Protein AF-A0A3D5MPT9-F1 (afdb_monomer)

Sequence (91 aa):
MAYFKDAAELYECIAGFFKEAARNEEMGPKIAASKLIITFEYSDPEAVITVDAKNPPPEGTYFNIIEGPTDLKPDVRMTMSADIAHRFWFG

Nearest PDB structures (foldseek):
  4nur-assembly1_A  TM=6.316E-01  e=1.119E-02  Pseudomonas sp. S9
  2cfz-assembly1_A  TM=5.682E-01  e=1.021E-01  Pseudomonas aeruginosa PAO1
  9e7f-assembly1_AO  TM=4.119E-01  e=6.309E-01  Pyrobaculum calidifontis JCM 11548
  6w9o-assembly1_A  TM=5.233E-01  e=1.786E+00  Wolbachia endosymbiont of Drosophila melanogaster
  7pwo-assembly1_k2  TM=4.094E-01  e=3.898E+00  Giardia lamblia ATCC 50803

Radius of gyration: 12.81 Å; Cα contacts (8 Å, |Δi|>4): 168; chains: 1; bounding box: 28×28×38 Å

Solvent-accessible surface area (backbone atoms only — not comparable to full-atom values): 5003 Å² total; per-residue (Å²): 124,76,80,46,93,40,42,66,56,40,42,60,52,57,50,42,52,51,53,51,41,18,57,31,85,73,55,11,58,62,52,27,70,65,48,41,28,37,34,41,41,30,37,73,42,70,41,33,42,31,41,29,21,59,70,45,53,97,71,88,38,40,32,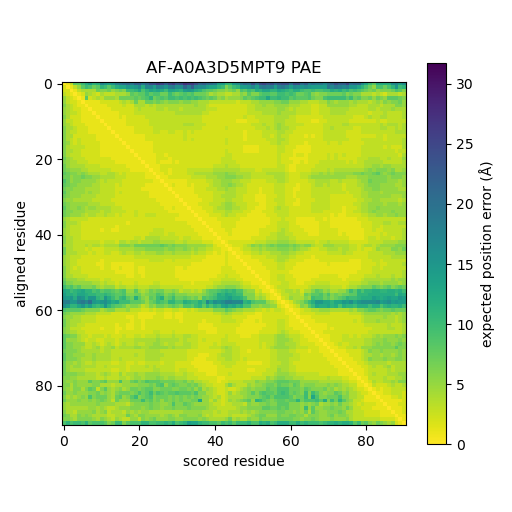41,78,43,78,46,89,71,89,73,78,57,78,40,80,46,76,47,43,38,58,54,48,51,44,70,79,75,101

Structure (mmCIF, N/CA/C/O backbone):
data_AF-A0A3D5MPT9-F1
#
_entry.id   AF-A0A3D5MPT9-F1
#
loop_
_atom_site.group_PDB
_atom_site.id
_atom_site.type_symbol
_atom_site.label_atom_id
_atom_site.label_alt_id
_atom_site.label_comp_id
_atom_site.label_asym_id
_atom_site.label_entity_id
_atom_site.label_seq_id
_atom_site.pdbx_PDB_ins_code
_atom_site.Cartn_x
_atom_site.Cartn_y
_atom_site.Cartn_z
_atom_site.occupancy
_atom_site.B_iso_or_equiv
_atom_site.auth_seq_id
_atom_site.auth_comp_id
_atom_site.auth_asym_id
_atom_site.auth_atom_id
_atom_site.pdbx_PDB_model_num
ATOM 1 N N . MET A 1 1 ? 7.734 3.103 -22.269 1.00 59.41 1 MET A N 1
ATOM 2 C CA . MET A 1 1 ? 8.971 3.763 -21.811 1.00 59.41 1 MET A CA 1
ATOM 3 C C . MET A 1 1 ? 8.893 3.603 -20.322 1.00 59.41 1 MET A C 1
ATOM 5 O O . MET A 1 1 ? 7.935 4.129 -19.780 1.00 59.41 1 MET A O 1
ATOM 9 N N . ALA A 1 2 ? 9.765 2.785 -19.733 1.00 69.50 2 ALA A N 1
ATOM 10 C CA . ALA A 1 2 ? 9.624 2.415 -18.331 1.00 69.50 2 ALA A CA 1
ATOM 11 C C . ALA A 1 2 ? 9.692 3.684 -17.471 1.00 69.50 2 ALA A C 1
ATOM 13 O O . ALA A 1 2 ? 10.709 4.380 -17.502 1.00 69.50 2 ALA A O 1
ATOM 14 N N . TYR A 1 3 ? 8.599 4.014 -16.782 1.00 77.00 3 TYR A N 1
ATOM 15 C CA . TYR A 1 3 ? 8.537 5.184 -15.897 1.00 77.00 3 TYR A CA 1
ATOM 16 C C . TYR A 1 3 ? 9.332 4.977 -14.607 1.00 77.00 3 TYR A C 1
ATOM 18 O O . TYR A 1 3 ? 9.713 5.953 -13.969 1.00 77.00 3 TYR A O 1
ATOM 26 N N . PHE A 1 4 ? 9.598 3.718 -14.253 1.00 82.50 4 PHE A N 1
ATOM 27 C CA . PHE A 1 4 ? 10.371 3.330 -13.083 1.00 82.50 4 PHE A CA 1
ATOM 28 C C . PHE A 1 4 ? 11.574 2.491 -13.510 1.00 82.50 4 PHE A C 1
ATOM 30 O O . PHE A 1 4 ? 11.465 1.587 -14.341 1.00 82.50 4 PHE A O 1
ATOM 37 N N . LYS A 1 5 ? 12.727 2.789 -12.924 1.00 81.62 5 LYS A N 1
ATOM 38 C CA . LYS A 1 5 ? 14.001 2.101 -13.104 1.00 81.62 5 LYS A CA 1
ATOM 39 C C . LYS A 1 5 ? 14.002 0.730 -12.433 1.00 81.62 5 LYS A C 1
ATOM 41 O O . LYS A 1 5 ? 14.556 -0.218 -12.985 1.00 81.62 5 LYS A O 1
ATOM 46 N N . ASP A 1 6 ? 13.426 0.637 -11.239 1.00 86.50 6 ASP A N 1
ATOM 47 C CA . ASP A 1 6 ? 13.367 -0.574 -10.426 1.00 86.50 6 ASP A CA 1
ATOM 48 C C . ASP A 1 6 ? 12.198 -0.520 -9.426 1.00 86.50 6 ASP A C 1
ATOM 50 O O . ASP A 1 6 ? 11.483 0.479 -9.314 1.00 86.50 6 ASP A O 1
ATOM 54 N N . ALA A 1 7 ? 11.960 -1.633 -8.726 1.00 89.06 7 ALA A N 1
ATOM 55 C CA . ALA A 1 7 ? 10.867 -1.736 -7.762 1.00 89.06 7 ALA A CA 1
ATOM 56 C C . ALA A 1 7 ? 11.020 -0.755 -6.586 1.00 89.06 7 ALA A C 1
ATOM 58 O O . ALA A 1 7 ? 10.014 -0.340 -6.019 1.00 89.06 7 ALA A O 1
ATOM 59 N N . ALA A 1 8 ? 12.251 -0.363 -6.229 1.00 90.88 8 ALA A N 1
ATOM 60 C CA . ALA A 1 8 ? 12.481 0.587 -5.146 1.00 90.88 8 ALA A CA 1
ATOM 61 C C . ALA A 1 8 ? 11.970 1.981 -5.532 1.00 90.88 8 ALA A C 1
ATOM 63 O O . ALA A 1 8 ? 11.221 2.577 -4.763 1.00 90.88 8 ALA A O 1
ATOM 64 N N . GLU A 1 9 ? 12.270 2.451 -6.747 1.00 89.31 9 GLU A N 1
ATOM 65 C CA . GLU A 1 9 ? 11.735 3.723 -7.255 1.00 89.31 9 GLU A CA 1
ATOM 66 C C . GLU A 1 9 ? 10.199 3.697 -7.370 1.00 89.31 9 GLU A C 1
ATOM 68 O O . GLU A 1 9 ? 9.522 4.681 -7.056 1.00 89.31 9 GLU A O 1
ATOM 73 N N . LEU A 1 10 ? 9.620 2.551 -7.747 1.00 90.88 10 LEU A N 1
ATOM 74 C CA . LEU A 1 10 ? 8.168 2.365 -7.752 1.00 90.88 10 LEU A CA 1
ATOM 75 C C . LEU A 1 10 ? 7.578 2.491 -6.343 1.00 90.88 10 LEU A C 1
ATOM 77 O O . LEU A 1 10 ? 6.588 3.203 -6.170 1.00 90.88 10 LEU A O 1
ATOM 81 N N . TYR A 1 11 ? 8.163 1.838 -5.336 1.00 93.00 11 TYR A N 1
ATOM 82 C CA . TYR A 1 11 ? 7.695 1.955 -3.953 1.00 93.00 11 TYR A CA 1
ATOM 83 C C . TYR A 1 11 ? 7.842 3.381 -3.421 1.00 93.00 11 TYR A C 1
ATOM 85 O O . TYR A 1 11 ? 6.885 3.916 -2.860 1.00 93.00 11 TYR A O 1
ATOM 93 N N . GLU A 1 12 ? 8.983 4.034 -3.645 1.00 92.38 12 GLU A N 1
ATOM 94 C CA . GLU A 1 12 ? 9.192 5.430 -3.246 1.00 92.38 12 GLU A CA 1
ATOM 95 C C . GLU A 1 12 ? 8.103 6.348 -3.811 1.00 92.38 12 GLU A C 1
ATOM 97 O O . GLU A 1 12 ? 7.552 7.177 -3.087 1.00 92.38 12 GLU A O 1
ATOM 102 N N . CYS A 1 13 ? 7.734 6.154 -5.078 1.00 91.56 13 CYS A N 1
ATOM 103 C CA . CYS A 1 13 ? 6.712 6.954 -5.736 1.00 91.56 13 CYS A CA 1
ATOM 104 C C . CYS A 1 13 ? 5.282 6.553 -5.327 1.00 91.56 13 CYS A C 1
ATOM 106 O O . CYS A 1 13 ? 4.547 7.348 -4.736 1.00 91.56 13 CYS A O 1
ATOM 108 N N . ILE A 1 14 ? 4.865 5.320 -5.629 1.00 92.06 14 ILE A N 1
ATOM 109 C CA . ILE A 1 14 ? 3.475 4.873 -5.472 1.00 92.06 14 ILE A CA 1
ATOM 110 C C . ILE A 1 14 ? 3.146 4.594 -4.002 1.00 92.06 14 ILE A C 1
ATOM 112 O O . ILE A 1 14 ? 2.111 5.047 -3.510 1.00 92.06 14 ILE A O 1
ATOM 116 N N . ALA A 1 15 ? 4.007 3.880 -3.268 1.00 92.62 15 ALA A N 1
ATOM 117 C CA . ALA A 1 15 ? 3.762 3.659 -1.841 1.00 92.62 15 ALA A CA 1
ATOM 118 C C . ALA A 1 15 ? 3.899 4.974 -1.063 1.00 92.62 15 ALA A C 1
ATOM 120 O O . ALA A 1 15 ? 3.135 5.204 -0.128 1.00 92.62 15 ALA A O 1
ATOM 121 N N . GLY A 1 16 ? 4.802 5.869 -1.485 1.00 93.31 16 GLY A N 1
ATOM 122 C CA . GLY A 1 16 ? 4.891 7.241 -0.980 1.00 93.31 16 GLY A CA 1
ATOM 123 C C . GLY A 1 16 ? 3.573 8.006 -1.117 1.00 93.31 16 GLY A C 1
ATOM 124 O O . GLY A 1 16 ? 3.061 8.519 -0.122 1.00 93.31 16 GLY A O 1
ATOM 125 N N . PHE A 1 17 ? 2.965 8.001 -2.308 1.00 93.88 17 PHE A N 1
ATOM 126 C CA . PHE A 1 17 ? 1.643 8.595 -2.537 1.00 93.88 17 PHE A CA 1
ATOM 127 C C . PHE A 1 17 ? 0.587 8.054 -1.563 1.00 93.88 17 PHE A C 1
ATOM 129 O O . PHE A 1 17 ? -0.117 8.828 -0.911 1.00 93.88 17 PHE A O 1
ATOM 136 N N . PHE A 1 18 ? 0.505 6.732 -1.404 1.00 94.25 18 PHE A N 1
ATOM 137 C CA . PHE A 1 18 ? -0.461 6.137 -0.486 1.00 94.25 18 PHE A CA 1
ATOM 138 C C . PHE A 1 18 ? -0.178 6.451 0.988 1.00 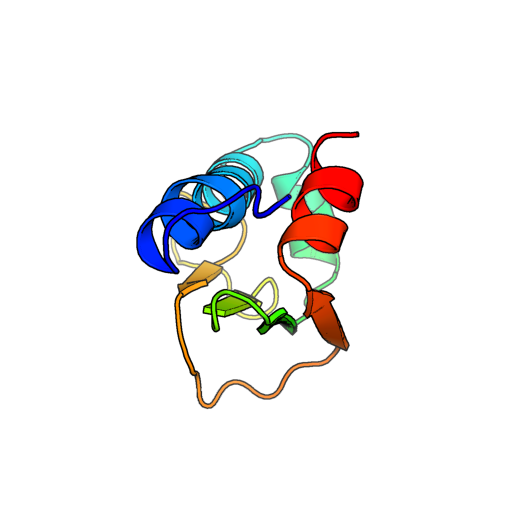94.25 18 PHE A C 1
ATOM 140 O O . PHE A 1 18 ? -1.122 6.643 1.752 1.00 94.25 18 PHE A O 1
ATOM 147 N N . LYS A 1 19 ? 1.091 6.533 1.402 1.00 94.31 19 LYS A N 1
ATOM 148 C CA . LYS A 1 19 ? 1.473 6.936 2.767 1.00 94.31 19 LYS A CA 1
ATOM 149 C C . LYS A 1 19 ? 1.050 8.374 3.065 1.00 94.31 19 LYS A C 1
ATOM 151 O O . LYS A 1 19 ? 0.577 8.647 4.166 1.00 94.31 19 LYS A O 1
ATOM 156 N N . GLU A 1 20 ? 1.159 9.274 2.092 1.00 94.38 20 GLU A N 1
ATOM 157 C CA . GLU A 1 20 ? 0.665 10.646 2.235 1.00 94.38 20 GLU A CA 1
ATOM 158 C C . GLU A 1 20 ? -0.868 10.693 2.266 1.00 94.38 20 GLU A C 1
ATOM 160 O O . GLU A 1 20 ? -1.454 11.357 3.124 1.00 94.38 20 GLU A O 1
ATOM 165 N N . ALA A 1 21 ? -1.543 9.901 1.425 1.00 93.75 21 ALA A N 1
ATOM 166 C CA . ALA A 1 21 ? -2.995 9.740 1.494 1.00 93.75 21 ALA A CA 1
ATOM 167 C C . ALA A 1 21 ? -3.456 9.185 2.857 1.00 93.75 21 ALA A C 1
ATOM 169 O O . ALA A 1 21 ? -4.491 9.607 3.374 1.00 93.75 21 ALA A O 1
ATOM 170 N N . ALA A 1 22 ? -2.666 8.300 3.475 1.00 94.69 22 ALA A N 1
ATOM 171 C CA . ALA A 1 22 ? -2.937 7.730 4.795 1.00 94.69 22 ALA A CA 1
ATOM 172 C C . ALA A 1 22 ? -2.860 8.757 5.931 1.00 94.69 22 ALA A C 1
ATOM 174 O O . ALA A 1 22 ? -3.399 8.505 7.005 1.00 94.69 22 ALA A O 1
ATOM 175 N N . ARG A 1 23 ? -2.210 9.906 5.723 1.00 94.44 23 ARG A N 1
ATOM 176 C CA . ARG A 1 23 ? -2.120 11.012 6.695 1.00 94.44 23 ARG A CA 1
ATOM 177 C C . ARG A 1 23 ? -3.080 12.154 6.384 1.00 94.44 23 ARG A C 1
ATOM 179 O O . ARG A 1 23 ? -3.306 13.015 7.227 1.00 94.44 23 ARG A O 1
ATOM 186 N N . ASN A 1 24 ? -3.638 12.178 5.179 1.00 95.31 24 ASN A N 1
ATOM 187 C CA . ASN A 1 24 ? -4.488 13.262 4.723 1.00 95.31 24 ASN A CA 1
ATOM 188 C C . ASN A 1 24 ? -5.851 13.244 5.437 1.00 95.31 24 ASN A C 1
ATOM 190 O O . ASN A 1 24 ? -6.570 12.248 5.393 1.00 95.31 24 ASN A O 1
ATOM 194 N N . GLU A 1 25 ? -6.229 14.365 6.052 1.00 94.00 25 GLU A N 1
ATOM 195 C CA . GLU A 1 25 ? -7.462 14.494 6.844 1.00 94.00 25 GLU A CA 1
ATOM 196 C C . GLU A 1 25 ? -8.754 14.417 6.019 1.00 94.00 25 GLU A C 1
ATOM 198 O O . GLU A 1 25 ? -9.819 14.161 6.573 1.00 94.00 25 GLU A O 1
ATOM 203 N N . GLU A 1 26 ? -8.691 14.601 4.698 1.00 92.94 26 GLU A N 1
ATOM 204 C CA . GLU A 1 26 ? -9.866 14.508 3.832 1.00 92.94 26 GLU A CA 1
ATOM 205 C C . GLU A 1 26 ? -9.994 13.130 3.164 1.00 92.94 26 GLU A C 1
ATOM 207 O O . GLU A 1 26 ? -11.076 12.537 3.137 1.00 92.94 26 GLU A O 1
ATOM 212 N N . MET A 1 27 ? -8.897 12.613 2.605 1.00 91.81 27 MET A N 1
ATOM 213 C CA . MET A 1 27 ? -8.878 11.330 1.893 1.00 91.81 27 MET A CA 1
ATOM 214 C C . MET A 1 27 ? -8.818 10.142 2.851 1.00 91.81 27 MET A C 1
ATOM 216 O O . MET A 1 27 ? -9.526 9.153 2.653 1.00 91.81 27 MET A O 1
ATOM 220 N N . GLY A 1 28 ? -8.010 10.253 3.905 1.00 93.06 28 GLY A N 1
ATOM 221 C CA . GLY A 1 28 ? -7.769 9.199 4.880 1.00 93.06 28 GLY A CA 1
ATOM 222 C C . GLY A 1 28 ? -9.050 8.624 5.487 1.00 93.06 28 GLY A C 1
ATOM 223 O O . GLY A 1 28 ? -9.280 7.419 5.349 1.00 93.06 28 GLY A O 1
ATOM 224 N N . PRO A 1 29 ? -9.943 9.454 6.065 1.00 94.44 29 PRO A N 1
ATOM 225 C CA . PRO A 1 29 ? -11.209 8.981 6.620 1.00 94.44 29 PRO A CA 1
ATOM 226 C C . PRO A 1 29 ? -12.114 8.292 5.593 1.00 94.44 29 PRO A C 1
ATOM 228 O O . PRO A 1 29 ? -12.775 7.307 5.922 1.00 94.44 29 PRO A O 1
ATOM 231 N N . LYS A 1 30 ? -12.141 8.773 4.341 1.00 93.69 30 LYS A N 1
ATOM 232 C CA . LYS A 1 30 ? -12.965 8.186 3.269 1.00 93.69 30 LYS A CA 1
ATOM 233 C C . LYS A 1 30 ? -12.476 6.783 2.903 1.00 93.69 30 LYS A C 1
ATOM 235 O O . LYS A 1 30 ? -13.290 5.875 2.746 1.00 93.69 30 LYS A O 1
ATOM 240 N N . ILE A 1 31 ? -11.159 6.592 2.809 1.00 93.19 31 ILE A N 1
ATOM 241 C CA . ILE A 1 31 ? -10.554 5.284 2.526 1.00 93.19 31 ILE A CA 1
ATOM 242 C C . ILE A 1 31 ? -10.735 4.346 3.726 1.00 93.19 31 ILE A C 1
ATOM 244 O O . ILE A 1 31 ? -11.198 3.219 3.546 1.00 93.19 31 ILE A O 1
ATOM 248 N N . ALA A 1 32 ? -10.470 4.815 4.949 1.00 94.00 32 ALA A N 1
ATOM 249 C CA . ALA A 1 32 ? -10.670 4.046 6.181 1.00 94.00 32 ALA A CA 1
ATOM 250 C C . ALA A 1 32 ? -12.118 3.550 6.342 1.00 94.00 32 ALA A C 1
ATOM 252 O O . ALA A 1 32 ? -12.357 2.413 6.748 1.00 94.00 32 ALA A O 1
ATOM 253 N N . ALA A 1 33 ? -13.102 4.370 5.955 1.00 94.88 33 ALA A N 1
ATOM 254 C CA . ALA A 1 33 ? -14.513 4.001 6.013 1.00 94.88 33 ALA A CA 1
ATOM 255 C C . ALA A 1 33 ? -14.870 2.788 5.133 1.00 94.88 33 ALA A C 1
ATOM 257 O O . ALA A 1 33 ? -15.843 2.095 5.437 1.00 94.88 33 ALA A O 1
ATOM 258 N N . SER A 1 34 ? -14.090 2.498 4.083 1.00 95.31 34 SER A N 1
ATOM 259 C CA . SER A 1 34 ? -14.318 1.336 3.213 1.00 95.31 34 SER A CA 1
ATOM 260 C C . SER A 1 34 ? -14.077 -0.004 3.915 1.00 95.31 34 SER A C 1
ATOM 262 O O . SER A 1 34 ? -14.724 -0.992 3.570 1.00 95.31 34 SER A O 1
ATOM 264 N N . LYS A 1 35 ? -13.167 -0.045 4.903 1.00 95.50 35 LYS A N 1
ATOM 265 C CA . LYS A 1 35 ? -12.718 -1.267 5.599 1.00 95.50 35 LYS A CA 1
ATOM 266 C C . LYS A 1 35 ? -12.250 -2.388 4.658 1.00 95.50 35 LYS A C 1
ATOM 268 O O . LYS A 1 35 ? -12.392 -3.568 4.987 1.00 95.50 35 LYS A O 1
ATOM 273 N N . LEU A 1 36 ? -11.719 -2.017 3.494 1.00 96.50 36 LEU A N 1
ATOM 274 C CA . LEU A 1 36 ? -11.207 -2.948 2.493 1.00 96.50 36 LEU A CA 1
ATOM 275 C C . LEU A 1 36 ? -9.705 -3.185 2.663 1.00 96.50 36 LEU A C 1
ATOM 277 O O . LEU A 1 36 ? -8.955 -2.286 3.047 1.00 96.50 36 LEU A O 1
ATOM 281 N N . ILE A 1 37 ? -9.274 -4.387 2.294 1.00 97.62 37 ILE A N 1
ATOM 282 C CA . ILE A 1 37 ? -7.879 -4.700 1.987 1.00 97.62 37 ILE A CA 1
ATOM 283 C C . ILE A 1 37 ? -7.733 -4.716 0.463 1.00 97.62 37 ILE A C 1
ATOM 285 O O . ILE A 1 37 ? -8.351 -5.543 -0.212 1.00 97.62 37 ILE A O 1
ATOM 289 N N . ILE A 1 38 ? -6.934 -3.802 -0.084 1.00 96.88 38 ILE A N 1
ATOM 290 C CA . ILE A 1 38 ? -6.698 -3.682 -1.528 1.00 96.88 38 ILE A CA 1
ATOM 291 C C . ILE A 1 38 ? -5.237 -4.006 -1.814 1.00 96.88 38 ILE A C 1
ATOM 293 O O . ILE A 1 38 ? -4.352 -3.341 -1.285 1.00 96.88 38 ILE A O 1
ATOM 297 N N . THR A 1 39 ? -4.979 -4.983 -2.679 1.00 97.69 39 THR A N 1
ATOM 298 C CA . THR A 1 39 ? -3.623 -5.320 -3.128 1.00 97.69 39 THR A CA 1
ATOM 299 C C . THR A 1 39 ? -3.437 -4.924 -4.586 1.00 97.69 39 THR A C 1
ATOM 301 O O . THR A 1 39 ? -4.189 -5.352 -5.463 1.00 97.69 39 THR A O 1
ATOM 304 N N . PHE A 1 40 ? -2.413 -4.116 -4.830 1.00 96.00 40 PHE A N 1
ATOM 305 C CA . PHE A 1 40 ? -1.935 -3.725 -6.145 1.00 96.00 40 PHE A CA 1
ATOM 306 C C . PHE A 1 40 ? -0.709 -4.560 -6.497 1.00 96.00 40 PHE A C 1
ATOM 308 O O . PHE A 1 40 ? 0.289 -4.525 -5.780 1.00 96.00 40 PHE A O 1
ATOM 315 N N . GLU A 1 41 ? -0.792 -5.298 -7.596 1.00 95.31 41 GLU A N 1
ATOM 316 C CA . GLU A 1 41 ? 0.297 -6.103 -8.145 1.00 95.31 41 GLU A CA 1
ATOM 317 C C . GLU A 1 41 ? 0.779 -5.444 -9.438 1.00 95.31 41 GLU A C 1
ATOM 319 O O . GLU A 1 41 ? 0.033 -5.337 -10.418 1.00 95.31 41 GLU A O 1
ATOM 324 N N . TYR A 1 42 ? 2.024 -4.977 -9.419 1.00 93.50 42 TYR A N 1
ATOM 325 C CA . TYR A 1 42 ? 2.667 -4.318 -10.543 1.00 93.50 42 TYR A CA 1
ATOM 326 C C . TYR A 1 42 ? 3.641 -5.253 -11.249 1.00 93.50 42 TYR A C 1
ATOM 328 O O . TYR A 1 42 ? 4.346 -6.027 -10.600 1.00 93.50 42 TYR A O 1
ATOM 336 N N . SER A 1 43 ? 3.681 -5.159 -12.578 1.00 91.38 43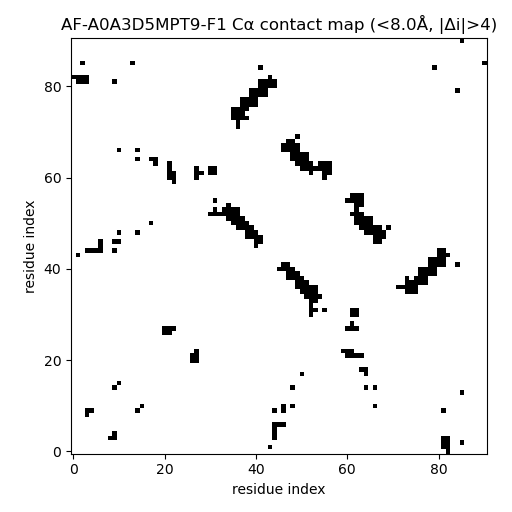 SER A N 1
ATOM 337 C CA . SER A 1 43 ? 4.719 -5.770 -13.411 1.00 91.38 43 SER A CA 1
ATOM 338 C C . SER A 1 43 ? 5.606 -4.699 -14.045 1.00 91.38 43 SER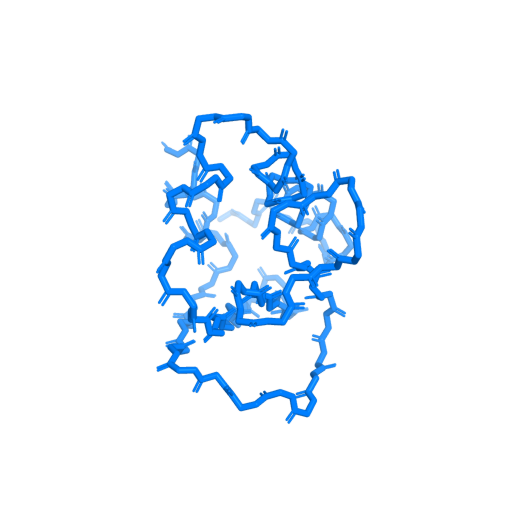 A C 1
ATOM 340 O O . SER A 1 43 ? 5.146 -3.586 -14.312 1.00 91.38 43 SER A O 1
ATOM 342 N N . ASP A 1 44 ? 6.855 -5.065 -14.334 1.00 86.44 44 ASP A N 1
ATOM 343 C CA . ASP A 1 44 ? 7.825 -4.234 -15.058 1.00 86.44 44 ASP A CA 1
ATOM 344 C C . ASP A 1 44 ? 8.048 -2.838 -14.436 1.00 86.44 44 ASP A C 1
ATOM 346 O O . ASP A 1 44 ? 7.762 -1.827 -15.084 1.00 86.44 44 ASP A O 1
ATOM 350 N N . PRO A 1 45 ? 8.571 -2.735 -13.197 1.00 89.00 45 PRO A N 1
ATOM 351 C CA . PRO A 1 45 ? 9.143 -3.790 -12.345 1.00 89.00 45 PRO A CA 1
ATOM 352 C C . PRO A 1 45 ? 8.117 -4.522 -11.459 1.00 89.00 45 PRO A C 1
ATOM 354 O O . PRO A 1 45 ? 7.036 -4.007 -11.182 1.00 89.00 45 PRO A O 1
ATOM 357 N N . GLU A 1 46 ? 8.472 -5.725 -10.986 1.00 91.62 46 GLU A N 1
ATOM 358 C CA . GLU A 1 46 ? 7.643 -6.480 -10.035 1.00 91.62 46 GLU A CA 1
ATOM 359 C C . GLU A 1 46 ? 7.578 -5.774 -8.676 1.00 91.62 46 GLU A C 1
ATOM 361 O O . GLU A 1 46 ? 8.594 -5.593 -8.001 1.00 91.62 46 GLU A O 1
ATOM 366 N N . ALA A 1 47 ? 6.372 -5.396 -8.261 1.00 94.00 47 ALA A N 1
ATOM 367 C CA . ALA A 1 47 ? 6.126 -4.792 -6.960 1.00 94.00 47 ALA A CA 1
ATOM 368 C C . ALA A 1 47 ? 4.712 -5.112 -6.473 1.00 94.00 47 ALA A C 1
ATOM 370 O O . ALA A 1 47 ? 3.786 -5.270 -7.266 1.00 94.00 47 ALA A O 1
ATOM 371 N N . VAL A 1 48 ? 4.531 -5.179 -5.157 1.00 96.38 48 VAL A N 1
ATOM 372 C CA . VAL A 1 48 ? 3.229 -5.426 -4.533 1.00 96.38 48 VAL A CA 1
ATOM 373 C C . VAL A 1 48 ? 3.000 -4.381 -3.456 1.00 96.38 48 VAL A C 1
ATOM 375 O O . VAL A 1 48 ? 3.830 -4.222 -2.569 1.00 96.38 48 VAL A O 1
ATOM 378 N N . ILE A 1 49 ? 1.883 -3.662 -3.518 1.00 97.06 49 ILE A N 1
ATOM 379 C CA . ILE A 1 49 ? 1.491 -2.689 -2.492 1.00 97.06 49 ILE A CA 1
ATOM 380 C C . ILE A 1 49 ? 0.123 -3.085 -1.961 1.00 97.06 49 ILE A C 1
ATOM 382 O O . ILE A 1 49 ? -0.825 -3.211 -2.731 1.00 97.06 49 ILE A O 1
ATOM 386 N N . THR A 1 50 ? -0.000 -3.249 -0.647 1.00 97.75 50 THR A N 1
ATOM 387 C CA . THR A 1 50 ? -1.288 -3.512 0.001 1.00 97.75 50 THR A CA 1
ATOM 388 C C . THR A 1 50 ? -1.719 -2.324 0.851 1.00 97.75 50 THR A C 1
ATOM 390 O O . THR A 1 50 ? -0.986 -1.885 1.735 1.00 97.75 50 THR A O 1
ATOM 393 N N . VAL A 1 51 ? -2.924 -1.824 0.581 1.00 96.81 51 VAL A N 1
ATOM 394 C CA . VAL A 1 51 ? -3.649 -0.839 1.387 1.00 96.81 51 VAL A CA 1
ATOM 395 C C . VAL A 1 51 ? -4.578 -1.600 2.328 1.00 96.81 51 VAL A C 1
ATOM 397 O O . VAL A 1 51 ? -5.539 -2.220 1.874 1.00 96.81 51 VAL A O 1
ATOM 400 N N . ASP A 1 52 ? -4.309 -1.558 3.631 1.00 97.00 52 ASP A N 1
ATOM 401 C CA . ASP A 1 52 ? -5.164 -2.161 4.657 1.00 97.00 52 ASP A CA 1
ATOM 402 C C . ASP A 1 52 ? -5.909 -1.070 5.435 1.00 97.00 52 ASP A C 1
ATOM 404 O O . ASP A 1 52 ? -5.400 -0.493 6.400 1.00 97.00 52 ASP A O 1
ATOM 408 N N . ALA A 1 53 ? -7.141 -0.804 4.998 1.00 96.00 53 ALA A N 1
ATOM 409 C CA . ALA A 1 53 ? -8.088 0.076 5.678 1.00 96.00 53 ALA A CA 1
ATOM 410 C C . ALA A 1 53 ? -8.961 -0.665 6.706 1.00 96.00 53 ALA A C 1
ATOM 412 O O . ALA A 1 53 ? -9.823 -0.061 7.346 1.00 96.00 53 ALA A O 1
ATOM 413 N N . LYS A 1 54 ? -8.782 -1.981 6.853 1.00 94.62 54 LYS A N 1
ATOM 414 C CA . LYS A 1 54 ? -9.584 -2.841 7.726 1.00 94.62 54 LYS A CA 1
ATOM 415 C C . LYS A 1 54 ? -8.994 -2.935 9.127 1.00 94.62 54 LYS A C 1
ATOM 417 O O . LYS A 1 54 ? -9.755 -2.957 10.093 1.00 94.62 54 LYS A O 1
ATOM 422 N N . ASN A 1 55 ? -7.666 -2.948 9.228 1.00 91.56 55 ASN A N 1
ATOM 423 C CA . ASN A 1 55 ? -6.929 -2.996 10.489 1.00 91.56 55 ASN A CA 1
ATOM 424 C C . ASN A 1 55 ? -6.050 -1.743 10.658 1.00 91.56 55 ASN A C 1
ATOM 426 O O . ASN A 1 55 ? -4.828 -1.869 10.677 1.00 91.56 55 ASN A O 1
ATOM 430 N N . PRO A 1 56 ? -6.626 -0.529 10.747 1.00 83.88 56 PRO A N 1
ATOM 431 C CA . PRO A 1 56 ? -5.838 0.698 10.829 1.00 83.88 56 PRO A CA 1
ATOM 432 C C . PRO A 1 56 ? -4.905 0.699 12.055 1.00 83.88 56 PRO A C 1
ATOM 434 O O . PRO A 1 56 ? -5.219 0.069 13.073 1.00 83.88 56 PRO A O 1
ATOM 437 N N . PRO A 1 57 ? -3.753 1.386 11.976 1.00 84.81 57 PRO A N 1
ATOM 438 C CA . PRO A 1 57 ? -2.790 1.416 13.068 1.00 84.81 57 PRO A CA 1
ATOM 439 C C . PRO A 1 57 ? -3.327 2.218 14.266 1.00 84.81 57 PRO A C 1
ATOM 441 O O . PRO A 1 57 ? -4.250 3.017 14.107 1.00 84.81 57 PRO A O 1
ATOM 444 N N . PRO A 1 58 ? -2.749 2.035 15.471 1.00 72.94 58 PRO A N 1
ATOM 445 C CA . PRO A 1 58 ? -3.262 2.659 16.690 1.00 72.94 58 PRO A CA 1
ATOM 446 C C . PRO A 1 58 ? -3.303 4.192 16.637 1.00 72.94 58 PRO A C 1
ATOM 448 O O . PRO A 1 58 ? -4.267 4.770 17.123 1.00 72.94 58 PRO A O 1
ATOM 451 N N . GLU A 1 59 ? -2.296 4.844 16.037 1.00 79.69 59 GLU A N 1
ATOM 452 C CA . GLU A 1 59 ? -2.232 6.306 15.879 1.00 79.69 59 GLU A CA 1
ATOM 453 C C . GLU A 1 59 ? -1.408 6.718 14.639 1.00 79.69 59 GLU A C 1
ATOM 455 O O . GLU A 1 59 ? -0.528 5.989 14.178 1.00 79.69 59 GLU A O 1
ATOM 460 N N . GLY A 1 60 ? -1.674 7.920 14.108 1.00 80.56 60 GLY A N 1
ATOM 461 C CA . GLY A 1 60 ? -0.817 8.619 13.138 1.00 80.56 60 GLY A CA 1
ATOM 462 C C . GLY A 1 60 ? -1.166 8.458 11.653 1.00 80.56 60 GLY A C 1
ATOM 463 O O . GLY A 1 60 ? -0.742 9.287 10.850 1.00 80.56 60 GLY A O 1
ATOM 464 N N . THR A 1 61 ? -1.946 7.445 11.269 1.00 92.56 61 THR A N 1
ATOM 465 C CA . THR A 1 61 ? -2.474 7.281 9.899 1.00 92.56 61 THR A CA 1
ATOM 466 C C . THR A 1 61 ? -3.850 6.615 9.919 1.00 92.56 61 THR A C 1
ATOM 468 O O . THR A 1 61 ? -4.196 5.918 10.869 1.00 92.56 61 THR A O 1
ATOM 471 N N . TYR A 1 62 ? -4.641 6.827 8.870 1.00 94.75 62 TYR A N 1
ATOM 472 C CA . TYR A 1 62 ? -6.002 6.307 8.739 1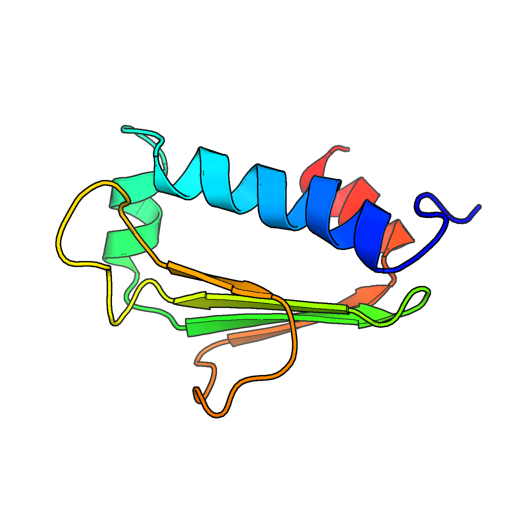.00 94.75 62 TYR A CA 1
ATOM 473 C C . TYR A 1 62 ? -6.065 4.848 8.248 1.00 94.75 62 TYR A C 1
ATOM 475 O O . TYR A 1 62 ? -7.098 4.202 8.404 1.00 94.75 62 TYR A O 1
ATOM 483 N N . PHE A 1 63 ? -4.995 4.327 7.642 1.00 95.50 63 PHE A N 1
ATOM 484 C CA . PHE A 1 63 ? -4.878 2.957 7.123 1.00 95.50 63 PHE A CA 1
ATOM 485 C C . PHE A 1 63 ? -3.400 2.569 6.963 1.00 95.50 63 PHE A C 1
ATOM 487 O O . PHE A 1 63 ? -2.535 3.444 6.913 1.00 95.50 63 PHE A O 1
ATOM 494 N N . ASN A 1 64 ? -3.100 1.270 6.857 1.00 95.12 64 ASN A N 1
ATOM 495 C CA . ASN A 1 64 ? -1.727 0.790 6.671 1.00 95.12 64 ASN A CA 1
ATOM 496 C C . ASN A 1 64 ? -1.365 0.642 5.197 1.00 95.12 64 ASN A C 1
ATOM 498 O O . ASN A 1 64 ? -2.197 0.241 4.384 1.00 95.12 64 ASN A O 1
ATOM 502 N N . ILE A 1 65 ? -0.086 0.870 4.898 1.00 9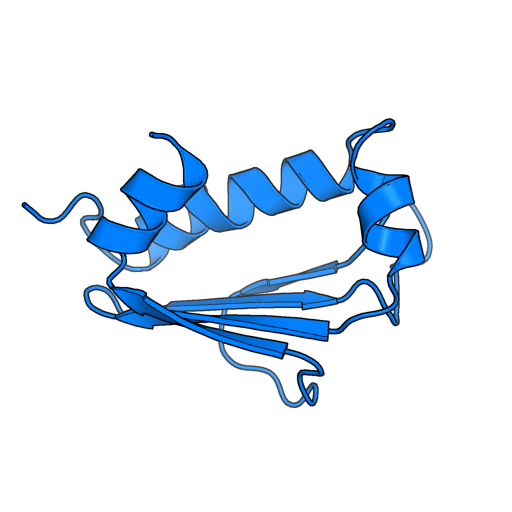5.75 65 ILE A N 1
ATOM 503 C CA . ILE A 1 65 ? 0.535 0.554 3.613 1.00 95.75 65 ILE A CA 1
ATOM 504 C C . ILE A 1 65 ? 1.623 -0.484 3.837 1.00 95.75 65 ILE A C 1
ATOM 506 O O . ILE A 1 65 ? 2.541 -0.262 4.625 1.00 95.75 65 ILE A O 1
ATOM 510 N N . ILE A 1 66 ? 1.504 -1.611 3.144 1.00 95.81 66 ILE A N 1
ATOM 511 C CA . 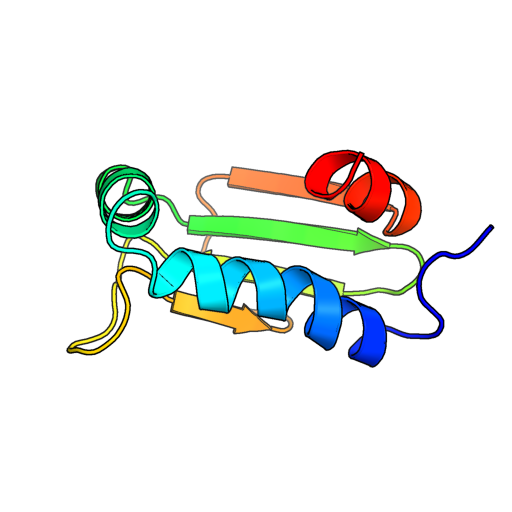ILE A 1 66 ? 2.462 -2.712 3.178 1.00 95.81 66 ILE A CA 1
ATOM 512 C C . ILE A 1 66 ? 3.116 -2.801 1.804 1.00 95.81 66 ILE A C 1
ATOM 514 O O . ILE A 1 66 ? 2.428 -2.919 0.791 1.00 95.81 66 ILE A O 1
ATOM 518 N N . GLU A 1 67 ? 4.441 -2.738 1.785 1.00 95.94 67 GLU A N 1
ATOM 519 C CA . GLU A 1 67 ? 5.256 -2.949 0.592 1.00 95.94 67 GLU A CA 1
ATOM 520 C C . GLU A 1 67 ? 5.723 -4.404 0.552 1.00 95.94 67 GLU A C 1
ATOM 522 O O . GLU A 1 67 ? 6.175 -4.952 1.559 1.00 95.94 67 GLU A O 1
ATOM 527 N N . GLY A 1 68 ? 5.624 -5.027 -0.616 1.00 94.69 68 GLY A N 1
ATOM 528 C CA . GLY A 1 68 ? 5.947 -6.430 -0.820 1.00 94.69 68 GLY A CA 1
ATOM 529 C C . GLY A 1 68 ? 4.796 -7.398 -0.504 1.00 94.69 68 GLY A C 1
ATOM 530 O O . GLY A 1 68 ? 3.656 -6.993 -0.254 1.00 94.69 68 GLY A O 1
ATOM 531 N N . PRO A 1 69 ? 5.080 -8.710 -0.579 1.00 93.31 69 PRO A N 1
ATOM 532 C CA . PRO A 1 69 ? 4.089 -9.754 -0.355 1.00 93.31 69 PRO A CA 1
ATOM 533 C C . PRO A 1 69 ? 3.605 -9.780 1.100 1.00 93.31 69 PRO A C 1
ATOM 535 O O . PRO A 1 69 ? 4.356 -9.507 2.035 1.00 93.31 69 PRO A O 1
ATOM 538 N N . THR A 1 70 ? 2.342 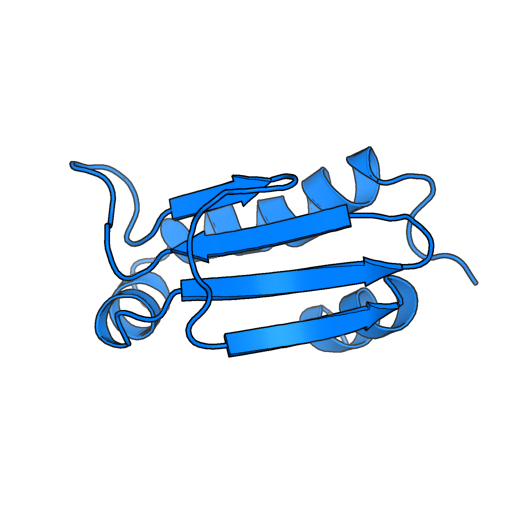-10.154 1.291 1.00 94.56 70 THR A N 1
ATOM 539 C CA . THR A 1 70 ? 1.702 -10.269 2.605 1.00 94.56 70 THR A CA 1
ATOM 540 C C . THR A 1 70 ? 0.708 -11.428 2.622 1.00 94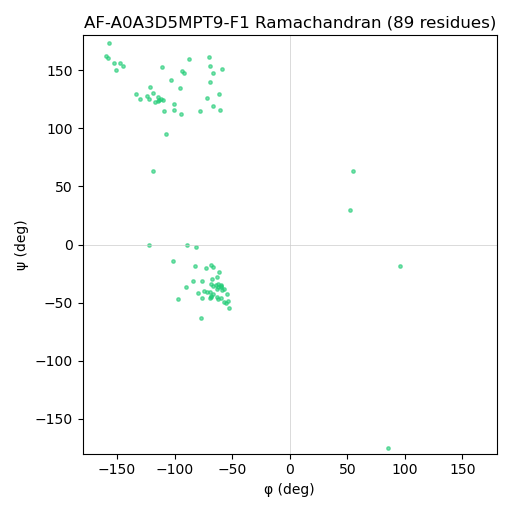.56 70 THR A C 1
ATOM 542 O O . THR A 1 70 ? 0.142 -11.777 1.586 1.00 94.56 70 THR A O 1
ATOM 545 N N . ASP A 1 71 ? 0.470 -11.996 3.804 1.00 94.44 71 ASP A N 1
ATOM 546 C CA . ASP A 1 71 ? -0.535 -13.043 4.025 1.00 94.44 71 ASP A CA 1
ATOM 547 C C . ASP A 1 71 ? -1.956 -12.479 4.196 1.00 94.44 71 ASP A C 1
ATOM 549 O O . ASP A 1 71 ? -2.922 -13.233 4.360 1.00 94.44 71 ASP A O 1
ATOM 553 N N . LEU A 1 72 ? -2.116 -11.149 4.172 1.00 94.56 72 LEU A N 1
ATOM 554 C CA . LEU A 1 72 ? -3.435 -10.529 4.197 1.00 94.56 72 LEU A CA 1
ATOM 555 C C . LEU A 1 72 ? -4.243 -10.956 2.971 1.00 94.56 72 LEU A C 1
ATOM 557 O O . LEU A 1 72 ? -3.800 -10.839 1.830 1.00 94.56 72 LEU A O 1
ATOM 561 N N . LYS A 1 73 ? -5.473 -11.417 3.207 1.00 95.88 73 LYS A N 1
ATOM 562 C CA . LYS A 1 73 ? -6.405 -11.748 2.131 1.00 95.88 73 LYS A CA 1
ATOM 563 C C . LYS A 1 73 ? -7.012 -10.453 1.576 1.00 95.88 73 LYS A C 1
ATOM 565 O O . LYS A 1 73 ? -7.772 -9.818 2.311 1.00 95.88 73 LYS A O 1
ATOM 570 N N . PRO A 1 74 ? -6.745 -10.079 0.311 1.00 96.25 74 PRO A N 1
ATOM 571 C CA . PRO A 1 74 ? -7.352 -8.893 -0.266 1.00 96.25 74 PRO A CA 1
ATOM 572 C C . PRO A 1 74 ? -8.853 -9.096 -0.474 1.00 96.25 74 PRO A C 1
ATOM 574 O O . PRO A 1 74 ? -9.297 -10.156 -0.927 1.00 96.25 74 PRO A O 1
ATOM 577 N N . ASP A 1 75 ? -9.623 -8.053 -0.183 1.00 97.31 75 ASP A N 1
ATOM 578 C CA . ASP A 1 75 ? -11.006 -7.924 -0.638 1.00 97.31 75 ASP A CA 1
ATOM 579 C C . ASP A 1 75 ? -11.031 -7.525 -2.127 1.00 97.31 75 ASP A C 1
ATOM 581 O O . ASP A 1 75 ? -11.920 -7.936 -2.873 1.00 97.31 75 ASP A O 1
ATOM 585 N N . VAL A 1 76 ? -10.019 -6.767 -2.575 1.00 96.06 76 VAL A N 1
ATOM 586 C CA . VAL A 1 76 ? -9.829 -6.349 -3.971 1.00 96.06 76 VAL A CA 1
ATOM 587 C C . VAL A 1 76 ? -8.376 -6.565 -4.391 1.00 96.06 76 VAL A C 1
ATOM 589 O O . VAL A 1 76 ? -7.454 -6.109 -3.718 1.00 96.06 76 VAL A O 1
ATOM 592 N N . ARG A 1 77 ? -8.165 -7.224 -5.535 1.00 96.25 77 ARG A N 1
ATOM 593 C CA . ARG A 1 77 ? -6.853 -7.346 -6.186 1.00 96.25 77 ARG A CA 1
ATOM 594 C C . ARG A 1 77 ? -6.885 -6.614 -7.521 1.00 96.25 77 ARG A C 1
ATOM 596 O O . ARG A 1 77 ? -7.762 -6.875 -8.343 1.00 96.25 77 ARG A O 1
ATOM 603 N N . MET A 1 78 ? -5.930 -5.717 -7.731 1.00 94.06 78 MET A N 1
ATOM 604 C CA . MET A 1 78 ? -5.734 -5.003 -8.990 1.00 94.06 78 MET A CA 1
ATOM 605 C C . MET A 1 78 ? -4.353 -5.331 -9.544 1.00 94.06 78 MET A C 1
ATOM 607 O O . MET A 1 78 ? -3.362 -5.211 -8.831 1.00 94.06 78 MET A O 1
ATOM 611 N N . THR A 1 79 ? -4.290 -5.706 -10.819 1.00 92.94 79 THR A N 1
ATOM 612 C CA . THR A 1 79 ? -3.036 -6.062 -11.490 1.00 92.94 79 THR A CA 1
ATOM 613 C C . THR A 1 79 ? -2.860 -5.187 -12.723 1.00 92.94 79 THR A C 1
ATOM 615 O O . THR A 1 79 ? -3.774 -5.084 -13.543 1.00 92.94 79 THR A O 1
ATOM 618 N N . MET A 1 80 ? -1.707 -4.537 -12.856 1.00 91.56 80 MET A N 1
ATOM 619 C CA . MET A 1 80 ? -1.384 -3.687 -14.009 1.00 91.56 80 MET A CA 1
ATOM 620 C C . MET A 1 80 ? 0.129 -3.523 -14.160 1.00 91.56 80 MET A C 1
ATOM 622 O O . MET A 1 80 ? 0.862 -3.711 -13.198 1.00 91.56 80 MET A O 1
ATOM 626 N N . SER A 1 81 ? 0.621 -3.134 -15.337 1.00 87.50 81 SER A N 1
ATOM 627 C CA . SER A 1 81 ? 2.034 -2.754 -15.454 1.00 87.50 81 SER A CA 1
ATOM 628 C C . SER A 1 81 ? 2.308 -1.436 -14.728 1.00 87.50 81 SER A C 1
ATOM 630 O O . SER A 1 81 ? 1.418 -0.586 -14.606 1.00 87.50 81 SER A O 1
ATOM 632 N N . ALA A 1 82 ? 3.545 -1.228 -14.285 1.00 80.62 82 ALA A N 1
ATOM 633 C CA . ALA A 1 82 ? 3.937 -0.005 -13.596 1.00 80.62 82 ALA A CA 1
ATOM 634 C C . ALA A 1 82 ? 3.732 1.253 -14.469 1.00 80.62 82 ALA A C 1
ATOM 636 O O . ALA A 1 82 ? 3.256 2.278 -13.985 1.00 80.62 82 ALA A O 1
ATOM 637 N N . ASP A 1 83 ? 3.961 1.155 -15.783 1.00 80.38 83 ASP A N 1
ATOM 638 C CA . ASP A 1 83 ? 3.682 2.233 -16.748 1.00 80.38 83 ASP A CA 1
ATOM 639 C C . ASP A 1 83 ? 2.185 2.603 -16.825 1.00 80.38 83 ASP A C 1
ATOM 641 O O . ASP A 1 83 ? 1.824 3.755 -17.083 1.00 80.38 83 ASP A O 1
ATOM 645 N N . ILE A 1 84 ? 1.284 1.629 -16.649 1.00 80.56 84 ILE A N 1
ATOM 646 C CA . ILE A 1 84 ? -0.161 1.891 -16.565 1.00 80.56 84 ILE A CA 1
ATOM 647 C C . ILE A 1 84 ? -0.494 2.508 -15.208 1.00 80.56 84 ILE A C 1
ATOM 649 O O . ILE A 1 84 ? -1.275 3.455 -15.162 1.00 80.56 84 ILE A O 1
ATOM 653 N N . ALA A 1 85 ? 0.127 2.026 -14.132 1.00 80.12 85 ALA A N 1
ATOM 654 C CA . ALA A 1 85 ? -0.070 2.555 -12.789 1.00 80.12 85 ALA A CA 1
ATOM 655 C C . ALA A 1 85 ? 0.316 4.032 -12.688 1.00 80.12 85 ALA A C 1
ATOM 657 O O . ALA A 1 85 ? -0.464 4.825 -12.168 1.00 80.12 85 ALA A O 1
ATOM 658 N N . HIS A 1 86 ? 1.474 4.418 -13.231 1.00 79.88 86 HIS A N 1
ATOM 659 C CA . HIS A 1 86 ? 1.908 5.813 -13.238 1.00 79.88 86 HIS A CA 1
ATOM 660 C C . HIS A 1 86 ? 0.872 6.710 -13.921 1.00 79.88 86 HIS A C 1
ATOM 662 O O . HIS A 1 86 ? 0.421 7.685 -13.328 1.00 79.88 86 HIS A O 1
ATOM 668 N N . ARG A 1 87 ? 0.416 6.320 -15.120 1.00 83.88 87 ARG A N 1
ATOM 669 C CA . ARG A 1 87 ? -0.613 7.073 -15.854 1.00 83.88 87 ARG A CA 1
ATOM 670 C C . ARG A 1 87 ? -1.961 7.111 -15.141 1.00 83.88 87 ARG A C 1
ATOM 672 O O . ARG A 1 87 ? -2.689 8.092 -15.225 1.00 83.88 87 ARG A O 1
ATOM 679 N N . PHE A 1 88 ? -2.316 6.035 -14.447 1.00 84.19 88 PHE A N 1
ATOM 680 C CA . PHE A 1 88 ? -3.559 5.963 -13.689 1.00 84.19 88 PHE A CA 1
ATOM 681 C C . PHE A 1 88 ? -3.545 6.899 -12.472 1.00 84.19 88 PHE A C 1
ATOM 683 O O . PHE A 1 88 ? -4.528 7.594 -12.229 1.00 84.19 88 PHE A O 1
ATOM 690 N N . TRP A 1 89 ? -2.441 6.927 -11.720 1.00 84.62 89 TRP A N 1
ATOM 691 C CA . TRP A 1 89 ? -2.332 7.704 -10.483 1.00 84.62 89 TRP A CA 1
ATOM 692 C C . TRP A 1 89 ? -1.947 9.168 -10.705 1.00 84.62 89 TRP A C 1
ATOM 694 O O . TRP A 1 89 ? -2.370 10.022 -9.928 1.00 84.62 89 TRP A O 1
ATOM 704 N N . PHE A 1 90 ? -1.167 9.465 -11.747 1.00 83.56 90 PHE A N 1
ATOM 705 C CA . PHE A 1 90 ? -0.559 10.785 -11.948 1.00 83.56 90 PHE A CA 1
ATOM 706 C C . PHE A 1 90 ? -0.925 11.470 -13.277 1.00 83.56 90 PHE A C 1
ATOM 708 O O . PHE A 1 90 ? -0.530 12.620 -13.474 1.00 83.56 90 PHE A O 1
ATOM 715 N N . GLY A 1 91 ? -1.735 10.828 -14.131 1.00 76.38 91 GLY A N 1
ATOM 716 C CA . GLY A 1 91 ? -2.207 11.368 -15.418 1.00 76.38 91 GLY A CA 1
ATOM 717 C C . GLY A 1 91 ? -1.225 11.206 -16.573 1.00 76.38 91 GLY A C 1
ATOM 718 O O . GLY A 1 91 ? -1.379 11.969 -17.551 1.00 76.38 91 GLY A O 1
#

Foldseek 3Di:
DQPDPAQVRLCCPVVVVVVVLQQDPPNLVVLLVVQFWEWEFEVPPTWIWIWGSNDADPDRTNTDIDIDDDPDDGPYYHYDYSVVVCVVPPD

pLDDT: mean 90.7, std 7.02, range [59.41, 97.75]

Mean predicted aligned error: 3.87 Å

Secondary structure (DSSP, 8-state):
--S-SSHHHHIIIIIHHHHHHTT-TTHHHHHHHH--EEEEEEETTTEEEEEE-SS--SSS-SSEEEES--S---SEEEEEEHHHHHHHHH-